Protein AF-A0A9P0BK13-F1 (afdb_monomer)

Sequence (151 aa):
MSLNSEDLNYDFNYNMFLAKNAISNLPKCEDRQKVVRWMRKLASSNRTVQEMKLRNDFMYYLISNIQRGNLEPPFTDHPPTSPLPNIQHLLPGSGDDTDLNDFDANAEAGGKLPMLYENSPDGGAFLAAQPVPKSGAFCYLAVVARGPKES

Structure (mmCIF, N/CA/C/O backbone):
data_AF-A0A9P0BK13-F1
#
_entry.id   AF-A0A9P0BK13-F1
#
loop_
_atom_site.group_PDB
_atom_site.id
_atom_site.type_symbol
_atom_site.label_atom_id
_atom_site.label_alt_id
_atom_site.label_comp_id
_atom_site.label_asym_id
_atom_site.label_entity_id
_atom_site.label_seq_id
_atom_site.pdbx_PDB_ins_code
_atom_site.Cartn_x
_atom_site.Cartn_y
_atom_site.Cartn_z
_atom_site.occupancy
_atom_site.B_iso_or_equiv
_atom_site.auth_seq_id
_atom_site.auth_comp_id
_atom_site.auth_asym_id
_atom_site.auth_atom_id
_atom_site.pdbx_PDB_model_num
ATOM 1 N N . MET A 1 1 ? -1.359 0.287 -15.813 1.00 50.28 1 MET A N 1
ATOM 2 C CA . MET A 1 1 ? -0.098 0.398 -15.044 1.00 50.28 1 MET A CA 1
ATOM 3 C C . MET A 1 1 ? 0.864 1.277 -15.817 1.00 50.28 1 MET A C 1
ATOM 5 O O . MET A 1 1 ? 1.059 1.003 -16.998 1.00 50.28 1 MET A O 1
ATOM 9 N N . SER A 1 2 ? 1.429 2.316 -15.195 1.00 51.28 2 SER A N 1
ATOM 10 C CA . SER A 1 2 ? 2.441 3.124 -15.878 1.00 51.28 2 SER A CA 1
ATOM 11 C C . SER A 1 2 ? 3.740 2.333 -16.099 1.00 51.28 2 SER A C 1
ATOM 13 O O . SER A 1 2 ? 4.092 1.439 -15.323 1.00 51.28 2 SER A O 1
ATOM 15 N N . LEU A 1 3 ? 4.403 2.612 -17.221 1.00 66.69 3 LEU A N 1
ATOM 16 C CA . LEU A 1 3 ? 5.548 1.863 -17.738 1.00 66.69 3 LEU A CA 1
ATOM 17 C C . LEU A 1 3 ? 6.895 2.532 -17.435 1.00 66.69 3 LEU A C 1
ATOM 19 O O . LEU A 1 3 ? 7.917 1.851 -17.506 1.00 66.69 3 LEU A O 1
ATOM 23 N N . ASN A 1 4 ? 6.916 3.824 -17.092 1.00 85.75 4 ASN A N 1
ATOM 24 C CA . ASN A 1 4 ? 8.153 4.556 -16.824 1.00 85.75 4 ASN A CA 1
ATOM 25 C C . ASN A 1 4 ? 8.391 4.745 -15.308 1.00 85.75 4 ASN A C 1
ATOM 27 O O . ASN A 1 4 ? 7.476 4.706 -14.483 1.00 85.75 4 ASN A O 1
ATOM 31 N N . SER A 1 5 ? 9.656 4.922 -14.927 1.00 89.75 5 SER A N 1
ATOM 32 C CA . SER A 1 5 ? 10.067 5.060 -13.524 1.00 89.75 5 SER A CA 1
ATOM 33 C C . SER A 1 5 ? 9.567 6.357 -12.875 1.00 89.75 5 SER A C 1
ATOM 35 O O . SER A 1 5 ? 9.417 6.417 -11.654 1.00 89.75 5 SER A O 1
ATOM 37 N N . GLU A 1 6 ? 9.335 7.403 -13.667 1.00 93.44 6 GLU A N 1
ATOM 38 C CA . GLU A 1 6 ? 8.905 8.721 -13.189 1.00 93.44 6 GLU A CA 1
ATOM 39 C C . GLU A 1 6 ? 7.462 8.679 -12.689 1.00 93.44 6 GLU A C 1
ATOM 41 O O . GLU A 1 6 ? 7.201 9.057 -11.547 1.00 93.44 6 GLU A O 1
ATOM 46 N N . ASP A 1 7 ? 6.559 8.105 -13.477 1.00 94.38 7 ASP A N 1
ATOM 47 C CA . ASP A 1 7 ? 5.156 7.909 -13.126 1.00 94.38 7 ASP A CA 1
ATOM 48 C C . ASP A 1 7 ? 5.017 6.970 -11.925 1.00 94.38 7 ASP A C 1
ATOM 50 O O . ASP A 1 7 ? 4.283 7.261 -10.986 1.00 94.38 7 ASP A O 1
ATOM 54 N N . LEU A 1 8 ? 5.795 5.879 -11.877 1.00 94.25 8 LEU A N 1
ATOM 55 C CA . LEU A 1 8 ? 5.801 4.986 -10.714 1.00 94.25 8 LEU A CA 1
ATOM 56 C C . LEU A 1 8 ? 6.239 5.712 -9.433 1.00 94.25 8 LEU A C 1
ATOM 58 O O . LEU A 1 8 ? 5.762 5.388 -8.342 1.00 94.25 8 LEU A O 1
ATOM 62 N N . ASN A 1 9 ? 7.154 6.677 -9.530 1.00 96.44 9 ASN A N 1
ATOM 63 C CA . ASN A 1 9 ? 7.528 7.520 -8.396 1.00 96.44 9 ASN A CA 1
ATOM 64 C C . ASN A 1 9 ? 6.460 8.560 -8.070 1.00 96.44 9 ASN A C 1
ATOM 66 O O . ASN A 1 9 ? 6.226 8.813 -6.889 1.00 96.44 9 ASN A O 1
ATOM 70 N N . TYR A 1 10 ? 5.809 9.138 -9.075 1.00 97.19 10 TYR A N 1
ATOM 71 C CA . TYR A 1 10 ? 4.683 10.041 -8.873 1.00 97.19 10 TYR A CA 1
ATOM 72 C C . TYR A 1 10 ? 3.556 9.344 -8.102 1.00 97.19 10 TYR A C 1
ATOM 74 O O . TYR A 1 10 ? 3.170 9.821 -7.033 1.00 97.19 10 TYR A O 1
ATOM 82 N N . ASP A 1 11 ? 3.129 8.167 -8.567 1.00 95.62 11 ASP A N 1
ATOM 83 C CA . ASP A 1 11 ? 2.108 7.335 -7.925 1.00 95.62 11 ASP A CA 1
ATOM 84 C C . ASP A 1 11 ? 2.484 7.017 -6.476 1.00 95.62 11 ASP A C 1
ATOM 86 O O . ASP A 1 11 ? 1.681 7.182 -5.556 1.00 95.62 11 ASP A O 1
ATOM 90 N N . PHE A 1 12 ? 3.736 6.606 -6.247 1.00 97.88 12 PHE A N 1
ATOM 91 C CA . PHE A 1 12 ? 4.232 6.324 -4.905 1.00 97.88 12 PHE A CA 1
ATOM 92 C C . PHE A 1 12 ? 4.191 7.552 -3.997 1.00 97.88 12 PHE A C 1
ATOM 94 O O . PHE A 1 12 ? 3.744 7.456 -2.856 1.00 97.88 12 PHE A O 1
ATOM 101 N N . ASN A 1 13 ? 4.657 8.702 -4.482 1.00 97.75 13 ASN A N 1
ATOM 102 C CA . ASN A 1 13 ? 4.717 9.935 -3.702 1.00 97.75 13 ASN A CA 1
ATOM 103 C C . ASN A 1 13 ? 3.318 10.477 -3.390 1.00 97.75 13 ASN A C 1
ATOM 105 O O . ASN A 1 13 ? 3.074 10.931 -2.269 1.00 97.75 13 ASN A O 1
ATOM 109 N N . TYR A 1 14 ? 2.394 10.380 -4.345 1.00 97.75 14 TYR A N 1
ATOM 110 C CA . TYR A 1 14 ? 0.989 10.711 -4.141 1.00 97.75 14 TYR A CA 1
ATOM 111 C C . TYR A 1 14 ? 0.368 9.817 -3.061 1.00 97.75 14 TYR A C 1
ATOM 113 O O . TYR A 1 14 ? -0.171 10.306 -2.068 1.00 97.75 14 TYR A O 1
ATOM 121 N N . ASN A 1 15 ? 0.553 8.504 -3.177 1.00 96.75 15 ASN A N 1
ATOM 122 C CA . ASN A 1 15 ? 0.096 7.530 -2.192 1.00 96.75 15 ASN A CA 1
ATOM 123 C C . ASN A 1 15 ? 0.732 7.759 -0.804 1.00 96.75 15 ASN A C 1
ATOM 125 O O . ASN A 1 15 ? 0.049 7.756 0.222 1.00 96.75 15 ASN A O 1
ATOM 129 N N . MET A 1 16 ? 2.031 8.047 -0.749 1.00 97.88 16 MET A N 1
ATOM 130 C CA . MET A 1 16 ? 2.750 8.413 0.475 1.00 97.88 16 MET A CA 1
ATOM 131 C C . MET A 1 16 ? 2.135 9.646 1.147 1.00 97.88 16 MET A C 1
ATOM 133 O O . MET A 1 16 ? 1.993 9.676 2.372 1.00 97.88 16 MET A O 1
ATOM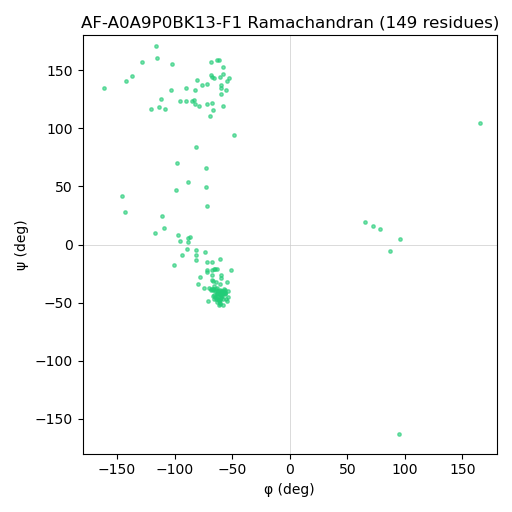 137 N N . PHE A 1 17 ? 1.756 10.657 0.365 1.00 98.00 17 PHE A N 1
ATOM 138 C CA . PHE A 1 17 ? 1.053 11.832 0.868 1.00 98.00 17 PHE A CA 1
ATOM 139 C C . PHE A 1 17 ? -0.323 11.462 1.439 1.00 98.00 17 PHE A C 1
ATOM 141 O O . PHE A 1 17 ? -0.628 11.853 2.568 1.00 98.00 17 PHE A O 1
ATOM 148 N N . LEU A 1 18 ? -1.121 10.660 0.730 1.00 97.31 18 LEU A N 1
ATOM 149 C CA . LEU A 1 18 ? -2.424 10.200 1.227 1.00 97.31 18 LEU A CA 1
ATOM 150 C C . LEU A 1 18 ? -2.298 9.440 2.554 1.00 97.31 18 LEU A C 1
ATOM 152 O O . LEU A 1 18 ? -3.010 9.751 3.508 1.00 97.31 18 LEU A O 1
ATOM 156 N N . ALA A 1 19 ? -1.349 8.505 2.654 1.00 97.56 19 ALA A N 1
ATOM 157 C CA . ALA A 1 19 ? -1.112 7.737 3.875 1.00 97.56 19 ALA A CA 1
ATOM 158 C C . ALA A 1 19 ? -0.758 8.633 5.070 1.00 97.56 19 ALA A C 1
ATOM 160 O O . ALA A 1 19 ? -1.301 8.445 6.157 1.00 97.56 19 ALA A O 1
ATOM 161 N N . LYS A 1 20 ? 0.110 9.639 4.877 1.00 96.69 20 LYS A N 1
ATOM 162 C CA . LYS A 1 20 ? 0.482 10.591 5.941 1.00 96.69 20 LYS A CA 1
ATOM 163 C C . LYS A 1 20 ? -0.718 11.374 6.468 1.00 96.69 20 LYS A C 1
ATOM 165 O O . LYS A 1 20 ? -0.800 11.595 7.671 1.00 96.69 20 LYS A O 1
ATOM 170 N N . ASN A 1 21 ? -1.628 11.776 5.584 1.00 96.69 21 ASN A N 1
ATOM 171 C CA . ASN A 1 21 ? -2.818 12.538 5.965 1.00 96.69 21 ASN A CA 1
ATOM 172 C C . ASN A 1 21 ? -3.911 11.657 6.584 1.00 96.69 21 ASN A C 1
ATOM 174 O O . ASN A 1 21 ? -4.686 12.137 7.402 1.00 96.69 21 ASN A O 1
ATOM 178 N N . ALA A 1 22 ? -3.965 10.374 6.224 1.00 96.44 22 ALA A N 1
ATOM 179 C CA . ALA A 1 22 ? -4.978 9.447 6.719 1.00 96.44 22 ALA A CA 1
ATOM 180 C C . ALA A 1 22 ? -4.536 8.644 7.958 1.00 96.44 22 ALA A C 1
ATOM 182 O O . ALA A 1 22 ? -5.360 7.967 8.564 1.00 96.44 22 ALA A O 1
ATOM 183 N N . ILE A 1 23 ? -3.263 8.699 8.374 1.00 96.62 23 ILE A N 1
ATOM 184 C CA . ILE A 1 23 ? -2.724 7.838 9.449 1.00 96.62 23 ILE A CA 1
ATOM 185 C C . ILE A 1 23 ? -3.440 8.000 10.799 1.00 96.62 23 ILE A C 1
ATOM 187 O O . ILE A 1 23 ? -3.464 7.067 11.603 1.00 96.62 23 ILE A O 1
ATOM 191 N N . SER A 1 24 ? -4.046 9.162 11.057 1.00 96.44 24 SER A N 1
ATOM 192 C CA . SER A 1 24 ? -4.852 9.414 12.257 1.00 96.44 24 SER A CA 1
ATOM 193 C C . SER A 1 24 ? -6.147 8.603 12.309 1.00 96.44 24 SER A C 1
ATOM 195 O O . SER A 1 24 ? -6.729 8.492 13.384 1.00 96.44 24 SER A O 1
ATOM 197 N N . ASN A 1 25 ? -6.580 8.012 11.191 1.00 95.06 25 ASN A N 1
ATOM 198 C CA . ASN A 1 25 ? -7.750 7.133 11.141 1.00 95.06 25 ASN A CA 1
ATOM 199 C C . ASN A 1 25 ? -7.522 5.826 11.910 1.00 95.06 25 ASN A C 1
ATOM 201 O O . ASN A 1 25 ? -8.482 5.185 12.326 1.00 95.06 25 ASN A O 1
ATOM 205 N N . LEU A 1 26 ? -6.261 5.429 12.121 1.00 96.94 26 LEU A N 1
ATOM 206 C CA . LEU A 1 26 ? -5.926 4.273 12.944 1.00 96.94 26 LEU A CA 1
ATOM 207 C C . LEU A 1 26 ? -6.012 4.655 14.429 1.00 96.94 26 LEU A C 1
ATOM 209 O O . LEU A 1 26 ? -5.239 5.511 14.877 1.00 96.94 26 LEU A O 1
ATOM 213 N N . PRO A 1 27 ? -6.881 4.010 15.230 1.00 94.75 27 PRO A N 1
ATOM 214 C CA . PRO A 1 27 ? -7.092 4.395 16.624 1.00 94.75 27 PRO A CA 1
ATOM 215 C C . PRO A 1 27 ? -5.880 4.057 17.503 1.00 94.75 27 PRO A C 1
ATOM 217 O O . PRO A 1 27 ? -5.496 4.836 18.383 1.00 94.75 27 PRO A O 1
ATOM 220 N N . LYS A 1 28 ? -5.221 2.923 17.239 1.00 96.44 28 LYS A N 1
ATOM 221 C CA . LYS A 1 28 ? -4.107 2.421 18.049 1.00 96.44 28 LYS A CA 1
ATOM 222 C C . LYS A 1 28 ? -2.789 3.090 17.663 1.00 96.44 28 LYS A C 1
ATOM 224 O O . LYS A 1 28 ? -2.416 3.153 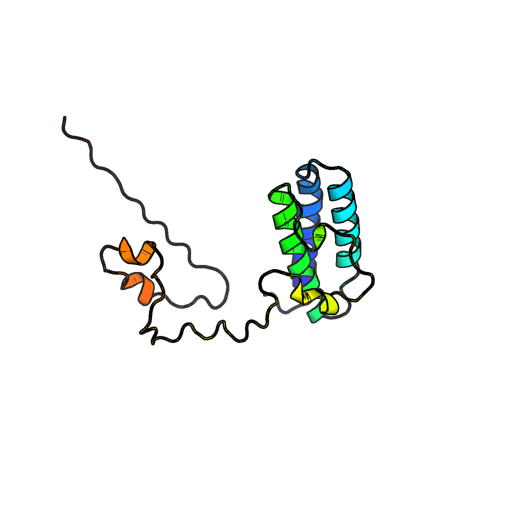16.495 1.00 96.44 28 LYS A O 1
ATOM 229 N N . CYS A 1 29 ? -2.040 3.545 18.668 1.00 96.62 29 CYS A N 1
ATOM 230 C CA . CYS A 1 29 ? -0.715 4.135 18.458 1.00 96.62 29 CYS A CA 1
ATOM 231 C C . CYS A 1 29 ? 0.285 3.134 17.867 1.00 96.62 29 CYS A C 1
ATOM 233 O O . CYS A 1 29 ? 1.084 3.494 17.007 1.00 96.62 29 CYS A O 1
ATOM 235 N N . GLU A 1 30 ? 0.202 1.876 18.294 1.00 97.25 30 GLU A N 1
ATOM 236 C CA . GLU A 1 30 ? 1.048 0.793 17.797 1.00 97.25 30 GLU A CA 1
ATOM 237 C C . GLU A 1 30 ? 0.885 0.583 16.283 1.00 97.25 30 GLU A C 1
ATOM 239 O O . GLU A 1 30 ? 1.876 0.516 15.557 1.00 97.25 30 GLU A O 1
ATOM 244 N N . ASP A 1 31 ? -0.353 0.587 15.787 1.00 97.69 31 ASP A N 1
ATOM 245 C CA . ASP A 1 31 ? -0.648 0.435 14.360 1.00 97.69 31 ASP A CA 1
ATOM 246 C C . ASP A 1 31 ? -0.064 1.600 13.554 1.00 97.69 31 ASP A C 1
ATOM 248 O O . ASP A 1 31 ? 0.603 1.391 12.540 1.00 97.69 31 ASP A O 1
ATOM 252 N N . ARG A 1 32 ? -0.185 2.835 14.059 1.00 98.00 32 ARG A N 1
ATOM 253 C CA . ARG A 1 32 ? 0.465 4.005 13.442 1.00 98.00 32 ARG A CA 1
ATOM 254 C C . ARG A 1 32 ? 1.987 3.834 13.365 1.00 98.00 32 ARG A C 1
ATOM 256 O O . ARG A 1 32 ? 2.593 4.166 12.348 1.00 98.00 32 ARG A O 1
ATOM 263 N N . GLN A 1 33 ? 2.623 3.277 14.398 1.00 98.00 33 GLN A N 1
ATOM 264 C CA . GLN A 1 33 ? 4.065 2.999 14.369 1.00 98.00 33 GLN A CA 1
ATOM 265 C C . GLN A 1 33 ? 4.436 1.921 13.341 1.00 98.00 33 GLN A C 1
ATOM 267 O O . GLN A 1 33 ? 5.470 2.049 12.675 1.00 98.00 33 GLN A O 1
ATOM 272 N N . LYS A 1 34 ? 3.616 0.875 13.182 1.00 98.31 34 LYS A N 1
ATOM 273 C CA . LYS A 1 34 ? 3.816 -0.168 12.160 1.00 98.31 34 LYS A CA 1
ATOM 274 C C . LYS A 1 34 ? 3.715 0.414 10.753 1.00 98.31 34 LYS A C 1
ATOM 276 O O . LYS A 1 34 ? 4.630 0.202 9.956 1.00 98.31 34 LYS A O 1
ATOM 281 N N . VAL A 1 35 ? 2.702 1.243 10.491 1.00 98.19 35 VAL A N 1
ATOM 282 C CA . VAL A 1 35 ? 2.552 1.982 9.226 1.00 98.19 35 VAL A CA 1
ATOM 283 C C . VAL A 1 35 ? 3.801 2.803 8.906 1.00 98.19 35 VAL A C 1
ATOM 285 O O . VAL A 1 35 ? 4.341 2.692 7.809 1.00 98.19 35 VAL A O 1
ATOM 288 N N . VAL A 1 36 ? 4.324 3.573 9.867 1.00 98.06 36 VAL A N 1
ATOM 289 C CA . VAL A 1 36 ? 5.541 4.384 9.660 1.00 98.06 36 VAL A CA 1
ATOM 290 C C . VAL A 1 36 ? 6.744 3.515 9.274 1.00 98.06 36 VAL A C 1
ATOM 292 O O . VAL A 1 36 ? 7.537 3.898 8.408 1.00 98.06 36 VAL A O 1
ATOM 295 N N . ARG A 1 37 ? 6.895 2.334 9.887 1.00 98.25 37 ARG A N 1
ATOM 296 C CA . ARG A 1 37 ? 7.974 1.391 9.546 1.00 98.25 37 ARG A CA 1
ATOM 297 C C . ARG A 1 37 ? 7.802 0.833 8.134 1.00 98.25 37 ARG A C 1
ATOM 299 O O . ARG A 1 37 ? 8.778 0.809 7.384 1.00 98.25 37 ARG A O 1
ATOM 306 N N . TRP A 1 38 ? 6.584 0.449 7.757 1.00 98.31 38 TRP A N 1
ATOM 307 C CA . TRP A 1 38 ? 6.266 0.003 6.399 1.00 98.31 38 TRP A CA 1
ATOM 308 C C . TRP A 1 38 ? 6.521 1.095 5.362 1.00 98.31 38 TRP A C 1
ATOM 310 O O . TRP A 1 38 ? 7.248 0.856 4.402 1.00 98.31 38 TRP A O 1
ATOM 320 N N . MET A 1 39 ? 6.051 2.322 5.591 1.00 98.25 39 MET A N 1
ATOM 321 C CA . MET A 1 39 ? 6.308 3.461 4.701 1.00 98.25 39 MET A CA 1
ATOM 322 C C . MET A 1 39 ? 7.808 3.705 4.496 1.00 98.25 39 MET A C 1
ATOM 324 O O . MET A 1 39 ? 8.240 3.967 3.375 1.00 98.25 39 MET A O 1
ATOM 328 N N . ARG A 1 40 ? 8.627 3.562 5.550 1.00 98.06 40 ARG A N 1
ATOM 329 C CA . ARG A 1 40 ? 10.091 3.664 5.440 1.00 98.06 40 ARG A CA 1
ATOM 330 C C . ARG A 1 40 ? 10.682 2.546 4.577 1.00 98.06 40 ARG A C 1
ATOM 332 O O . ARG A 1 40 ? 11.518 2.829 3.723 1.00 98.06 40 ARG A O 1
ATOM 339 N N . LYS A 1 41 ? 10.247 1.296 4.773 1.00 97.56 41 LYS A N 1
ATOM 340 C CA . LYS A 1 41 ? 10.686 0.151 3.957 1.00 97.56 41 LYS A CA 1
ATOM 341 C C . LYS A 1 41 ? 10.324 0.353 2.483 1.00 97.56 41 LYS A C 1
ATOM 343 O O . LYS A 1 41 ? 11.185 0.203 1.614 1.00 97.56 41 LYS A O 1
ATOM 348 N N . LEU A 1 42 ? 9.083 0.748 2.208 1.00 97.81 42 LEU A N 1
ATOM 349 C CA . LEU A 1 42 ? 8.595 0.991 0.851 1.00 97.81 42 LEU A CA 1
ATOM 350 C C . LEU A 1 42 ? 9.352 2.144 0.180 1.00 97.81 42 LEU A C 1
ATOM 352 O O . LEU A 1 42 ? 9.762 2.008 -0.967 1.00 97.81 42 LEU A O 1
ATOM 356 N N . ALA A 1 43 ? 9.656 3.223 0.907 1.00 97.31 43 ALA A N 1
ATOM 357 C CA . ALA A 1 43 ? 10.439 4.341 0.372 1.00 97.31 43 ALA A CA 1
ATOM 358 C C . ALA A 1 43 ? 11.846 3.933 -0.105 1.00 97.31 43 ALA A C 1
ATOM 360 O O . ALA A 1 43 ? 12.367 4.538 -1.037 1.00 97.31 43 ALA A O 1
ATOM 361 N N . SER A 1 44 ? 12.441 2.895 0.494 1.00 95.81 44 SER A N 1
ATOM 362 C CA . SER A 1 44 ? 13.747 2.352 0.084 1.00 95.81 44 SER A CA 1
ATOM 363 C C . SER A 1 44 ? 13.691 1.248 -0.982 1.00 95.81 44 SER A C 1
ATOM 365 O O . SER A 1 44 ? 14.739 0.756 -1.393 1.00 95.81 44 SER A O 1
ATOM 367 N N . SER A 1 45 ? 12.496 0.819 -1.398 1.00 95.31 45 SER A N 1
ATOM 368 C CA . SER A 1 45 ? 12.307 -0.320 -2.312 1.00 95.31 45 SER A CA 1
ATOM 369 C C . SER A 1 45 ? 12.114 0.166 -3.753 1.00 95.31 45 SER A C 1
ATOM 371 O O . SER A 1 45 ? 11.004 0.165 -4.280 1.00 95.31 45 SER A O 1
ATOM 373 N N . ASN A 1 46 ? 13.175 0.693 -4.364 1.00 95.44 46 ASN A N 1
ATOM 374 C CA . ASN A 1 46 ? 13.105 1.414 -5.642 1.00 95.44 46 ASN A CA 1
ATOM 375 C C . ASN A 1 46 ? 14.304 1.164 -6.578 1.00 95.44 46 ASN A C 1
ATOM 377 O O . ASN A 1 46 ? 14.649 2.040 -7.371 1.00 95.44 46 ASN A O 1
ATOM 381 N N . ARG A 1 47 ? 14.964 0.002 -6.489 1.00 92.50 47 ARG A N 1
ATOM 382 C CA . ARG A 1 47 ? 16.183 -0.284 -7.270 1.00 92.50 47 ARG A CA 1
ATOM 383 C C . ARG A 1 47 ? 15.887 -0.696 -8.706 1.00 92.50 47 ARG A C 1
ATOM 385 O O . ARG A 1 47 ? 16.679 -0.403 -9.595 1.00 92.50 47 ARG A O 1
ATOM 392 N N . THR A 1 48 ? 14.777 -1.393 -8.935 1.00 93.62 48 THR A N 1
ATOM 393 C CA . THR A 1 48 ? 14.352 -1.846 -10.268 1.00 93.62 48 THR A CA 1
ATOM 394 C C . THR A 1 48 ? 12.910 -1.439 -10.541 1.00 93.62 48 THR A C 1
ATOM 396 O O . THR A 1 48 ? 12.125 -1.253 -9.615 1.00 93.62 48 THR A O 1
ATOM 399 N N . VAL A 1 49 ? 12.524 -1.349 -11.818 1.00 92.19 49 VAL A N 1
ATOM 400 C CA . VAL A 1 49 ? 11.134 -1.045 -12.211 1.00 92.19 49 VAL A CA 1
ATOM 401 C C . VAL A 1 49 ? 10.151 -2.066 -11.624 1.00 92.19 49 VAL A C 1
ATOM 403 O O . VAL A 1 49 ? 9.074 -1.691 -11.173 1.00 92.19 49 VAL A O 1
ATOM 406 N N . GLN A 1 50 ? 10.523 -3.349 -11.581 1.00 90.81 50 GLN A N 1
ATOM 407 C CA . GLN A 1 50 ? 9.709 -4.401 -10.959 1.00 90.81 50 GLN A CA 1
ATOM 408 C C . GLN A 1 50 ? 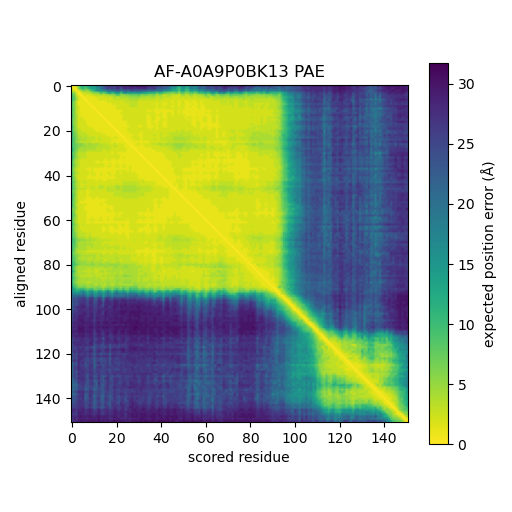9.537 -4.168 -9.454 1.00 90.81 50 GLN A C 1
ATOM 410 O O . GLN A 1 50 ? 8.423 -4.251 -8.944 1.00 90.81 50 GLN A O 1
ATOM 415 N N . GLU A 1 51 ? 10.616 -3.813 -8.752 1.00 93.81 51 GLU A N 1
ATOM 416 C CA . GLU A 1 51 ? 10.549 -3.480 -7.328 1.00 93.81 51 GLU A CA 1
ATOM 417 C C . GLU A 1 51 ? 9.689 -2.232 -7.084 1.00 93.81 51 GLU A C 1
ATOM 419 O O . GLU A 1 51 ? 8.912 -2.207 -6.136 1.00 93.81 51 GLU A O 1
ATOM 424 N N . MET A 1 52 ? 9.765 -1.229 -7.963 1.00 95.44 52 MET A N 1
ATOM 425 C CA . MET A 1 52 ? 8.942 -0.018 -7.886 1.00 95.44 52 MET A CA 1
ATOM 426 C C . MET A 1 52 ? 7.454 -0.297 -8.118 1.00 95.44 52 MET A C 1
ATOM 428 O O . MET A 1 52 ? 6.623 0.306 -7.442 1.00 95.44 52 MET A O 1
ATOM 432 N N . LYS A 1 53 ? 7.106 -1.208 -9.037 1.00 94.19 53 LYS A N 1
ATOM 433 C CA . LYS A 1 53 ? 5.719 -1.665 -9.222 1.00 94.19 53 LYS A CA 1
ATOM 434 C C . LYS A 1 53 ? 5.204 -2.334 -7.953 1.00 94.19 53 LYS A C 1
ATOM 436 O O . LYS A 1 53 ? 4.226 -1.871 -7.380 1.00 94.19 53 LYS A O 1
ATOM 441 N N . LEU A 1 54 ? 5.956 -3.307 -7.438 1.00 95.12 54 LEU A N 1
ATOM 442 C CA . LEU A 1 54 ? 5.580 -4.021 -6.222 1.00 95.12 54 LEU A CA 1
ATOM 443 C C . LEU A 1 54 ? 5.491 -3.086 -5.006 1.00 95.12 54 LEU A C 1
ATOM 445 O O . LEU A 1 54 ? 4.560 -3.173 -4.211 1.00 95.12 54 LEU A O 1
ATOM 449 N N . ARG A 1 55 ? 6.420 -2.131 -4.875 1.00 96.69 55 ARG A N 1
ATOM 450 C CA . ARG A 1 55 ? 6.353 -1.057 -3.873 1.00 96.69 55 ARG A CA 1
ATOM 451 C C . ARG A 1 55 ? 5.023 -0.309 -3.952 1.00 96.69 55 ARG A C 1
ATOM 453 O O . ARG A 1 55 ? 4.441 -0.014 -2.908 1.00 96.69 55 ARG A O 1
ATOM 460 N N . ASN A 1 56 ? 4.574 0.031 -5.157 1.00 96.94 56 ASN A N 1
ATOM 461 C CA . ASN A 1 56 ? 3.329 0.761 -5.360 1.00 96.94 56 ASN A CA 1
ATOM 462 C C . ASN A 1 56 ? 2.111 -0.099 -5.003 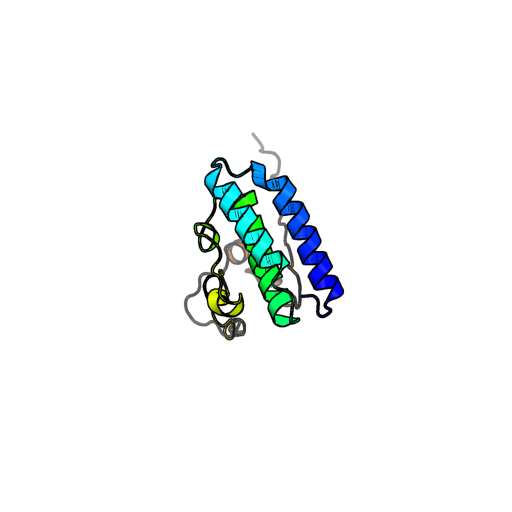1.00 96.94 56 ASN A C 1
ATOM 464 O O . ASN A 1 56 ? 1.209 0.420 -4.347 1.00 96.94 56 ASN A O 1
ATOM 468 N N . ASP A 1 57 ? 2.126 -1.393 -5.327 1.00 95.88 57 ASP A N 1
ATOM 469 C CA . ASP A 1 57 ? 1.064 -2.332 -4.945 1.00 95.88 57 ASP A CA 1
ATOM 470 C C . ASP A 1 57 ? 0.944 -2.423 -3.417 1.00 95.88 57 ASP A C 1
ATOM 472 O O . ASP A 1 57 ? -0.120 -2.166 -2.850 1.00 95.88 57 ASP A O 1
ATOM 476 N N . PHE A 1 58 ? 2.061 -2.652 -2.716 1.00 97.56 58 PHE A N 1
ATOM 477 C CA . PHE A 1 58 ? 2.092 -2.626 -1.248 1.00 97.56 58 PHE A CA 1
ATOM 478 C C . PHE A 1 58 ? 1.585 -1.295 -0.677 1.00 97.56 58 PHE A C 1
ATOM 480 O O . PHE A 1 58 ? 0.838 -1.284 0.304 1.00 97.56 58 PHE A O 1
ATOM 487 N N . MET A 1 59 ? 1.986 -0.168 -1.271 1.00 97.75 59 MET A N 1
ATOM 488 C CA . MET A 1 59 ? 1.574 1.157 -0.810 1.00 97.75 59 MET A CA 1
ATOM 489 C C . MET A 1 59 ? 0.063 1.372 -0.974 1.00 97.75 59 MET A C 1
ATOM 491 O O . MET A 1 59 ? -0.576 1.927 -0.078 1.00 97.75 59 MET A O 1
ATOM 495 N N . TYR A 1 60 ? -0.513 0.910 -2.084 1.00 96.00 60 TYR A N 1
ATOM 496 C CA . TYR A 1 60 ? -1.950 0.971 -2.339 1.00 96.00 60 TYR A CA 1
ATOM 497 C C . TYR A 1 60 ? -2.743 0.181 -1.289 1.00 96.00 60 TYR A C 1
ATOM 499 O O . TYR A 1 60 ? -3.664 0.722 -0.667 1.00 96.00 60 TYR A O 1
ATOM 507 N N . TYR A 1 61 ? -2.339 -1.063 -1.010 1.00 96.62 61 TYR A N 1
ATOM 508 C CA . TYR A 1 61 ? -2.979 -1.879 0.025 1.00 96.62 61 TYR A CA 1
ATOM 509 C C . TYR A 1 61 ? -2.857 -1.249 1.415 1.00 96.62 61 TYR A C 1
ATOM 511 O O . TYR A 1 61 ? -3.847 -1.182 2.150 1.00 96.62 61 TYR A O 1
ATOM 519 N N . LEU A 1 62 ? -1.681 -0.715 1.755 1.00 97.69 62 LEU A N 1
ATOM 520 C CA . LEU A 1 62 ? -1.456 -0.023 3.022 1.00 97.69 62 LEU A CA 1
ATOM 521 C C . LEU A 1 62 ? -2.401 1.178 3.192 1.00 97.69 62 LEU A C 1
ATOM 523 O O . LEU A 1 62 ? -2.966 1.369 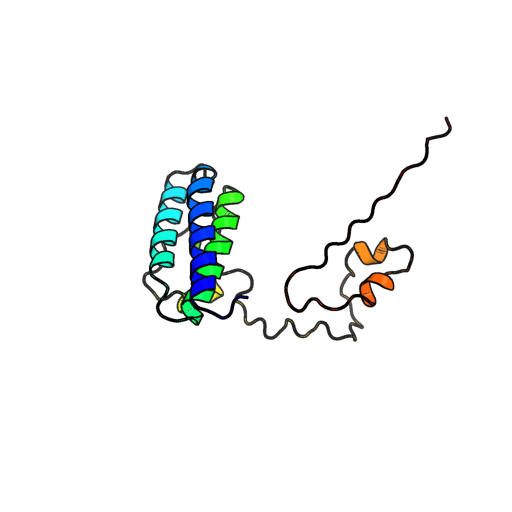4.266 1.00 97.69 62 LEU A O 1
ATOM 527 N N . ILE A 1 63 ? -2.623 1.968 2.139 1.00 97.44 63 ILE A N 1
ATOM 528 C CA . ILE A 1 63 ? -3.556 3.106 2.184 1.00 97.44 63 ILE A CA 1
ATOM 529 C C . ILE A 1 63 ? -4.992 2.643 2.383 1.00 97.44 63 ILE A C 1
ATOM 531 O O . ILE A 1 63 ? -5.691 3.220 3.213 1.00 97.44 63 ILE A O 1
ATOM 535 N N . SER A 1 64 ? -5.417 1.594 1.676 1.00 96.00 64 SER A N 1
ATOM 536 C CA . SER A 1 64 ? -6.756 1.017 1.843 1.00 96.00 64 SER A CA 1
ATOM 537 C C . SER A 1 64 ? -7.003 0.601 3.300 1.00 96.00 64 SER A C 1
ATOM 539 O O . SER A 1 64 ? -8.046 0.914 3.873 1.00 96.00 64 SER A O 1
ATOM 541 N N . ASN A 1 65 ? -6.002 -0.009 3.942 1.00 97.12 65 ASN A N 1
ATOM 542 C CA . ASN A 1 65 ? -6.041 -0.385 5.358 1.00 97.12 65 ASN A CA 1
ATOM 543 C C . ASN A 1 65 ? -6.172 0.847 6.275 1.00 97.12 65 ASN A C 1
ATOM 545 O O . ASN A 1 65 ? -7.068 0.922 7.118 1.00 97.12 65 ASN A O 1
ATOM 549 N N . ILE A 1 66 ? -5.324 1.860 6.066 1.00 97.81 66 ILE A N 1
ATOM 550 C CA . ILE A 1 66 ? -5.362 3.115 6.834 1.00 97.81 66 ILE A CA 1
ATOM 551 C C . ILE A 1 66 ? -6.729 3.804 6.697 1.00 97.81 66 ILE A C 1
ATOM 553 O O . ILE A 1 66 ? -7.293 4.254 7.693 1.00 97.81 66 ILE A O 1
ATOM 557 N N . GLN A 1 67 ? -7.288 3.871 5.486 1.00 95.19 67 GLN A N 1
ATOM 558 C CA . GLN A 1 67 ? -8.584 4.504 5.222 1.00 95.19 67 GLN A CA 1
ATOM 559 C C . GLN A 1 67 ? -9.749 3.760 5.882 1.00 95.19 67 GLN A C 1
ATOM 561 O O . GLN A 1 67 ? -10.673 4.407 6.370 1.00 95.19 67 GLN A O 1
ATOM 566 N N . ARG A 1 68 ? -9.685 2.425 5.955 1.00 95.94 68 ARG A N 1
ATOM 567 C CA . ARG A 1 68 ? -10.651 1.592 6.695 1.00 95.94 68 ARG A CA 1
ATOM 568 C C . ARG A 1 68 ? -10.513 1.716 8.215 1.00 95.94 68 ARG A C 1
ATOM 570 O O . ARG A 1 68 ? -11.409 1.292 8.937 1.00 95.94 68 ARG A O 1
ATOM 577 N N . GLY A 1 69 ? -9.406 2.277 8.705 1.00 96.19 69 GLY A N 1
ATOM 578 C CA . GLY A 1 69 ? -9.139 2.445 10.134 1.00 96.19 69 GLY A CA 1
ATOM 579 C C . GLY A 1 69 ? -8.673 1.169 10.842 1.00 96.19 69 GLY A C 1
ATOM 580 O O . GLY A 1 69 ? -8.629 1.145 12.072 1.00 96.19 69 GLY A O 1
ATOM 581 N N . ASN A 1 70 ? -8.290 0.127 10.097 1.00 95.75 70 ASN A N 1
ATOM 582 C CA . ASN A 1 70 ? -7.771 -1.123 10.652 1.00 95.75 70 ASN A CA 1
ATOM 583 C C . ASN A 1 70 ? -6.639 -1.693 9.785 1.00 95.75 70 ASN A C 1
ATOM 585 O O . ASN A 1 70 ? -6.718 -1.648 8.559 1.00 95.75 70 ASN A O 1
ATOM 589 N N . LEU A 1 71 ? -5.606 -2.248 10.425 1.00 96.00 71 LEU A N 1
ATOM 590 C CA . LEU A 1 71 ? -4.535 -2.962 9.731 1.00 96.00 71 LEU A CA 1
ATOM 591 C C . LEU A 1 71 ? -4.866 -4.448 9.599 1.00 96.00 71 LEU A C 1
ATOM 593 O O . LEU A 1 71 ? -5.247 -5.106 10.565 1.00 96.00 71 LEU A O 1
ATOM 597 N N . GLU A 1 72 ? -4.638 -4.971 8.406 1.00 95.00 72 GLU A N 1
ATOM 598 C CA . GLU A 1 72 ? -4.700 -6.379 8.042 1.00 95.00 72 GLU A CA 1
ATOM 599 C C . GLU A 1 72 ? -3.297 -6.863 7.632 1.00 95.00 72 GLU A C 1
ATOM 601 O O . GLU A 1 72 ? -2.409 -6.045 7.343 1.00 95.00 72 GLU A O 1
ATOM 606 N N . PRO A 1 73 ? -3.041 -8.183 7.639 1.00 93.56 73 PRO A N 1
ATOM 607 C CA . PRO A 1 73 ? -1.782 -8.729 7.148 1.00 93.56 73 PRO A CA 1
ATOM 608 C C . PRO A 1 73 ? -1.462 -8.246 5.719 1.00 93.56 73 PRO A C 1
ATOM 610 O O . PRO A 1 73 ? -2.375 -8.102 4.907 1.00 93.56 73 PRO A O 1
ATOM 613 N N . PRO A 1 74 ? -0.181 -7.984 5.391 1.00 95.19 74 PRO A N 1
ATOM 614 C CA . PRO A 1 74 ? 1.010 -8.174 6.228 1.00 95.19 74 PRO A CA 1
ATOM 615 C C . PRO A 1 74 ? 1.341 -6.980 7.147 1.00 95.19 74 PRO A C 1
ATOM 617 O O . PRO A 1 74 ? 2.389 -6.963 7.793 1.00 95.19 74 PRO A O 1
ATOM 620 N N . PHE A 1 75 ? 0.484 -5.960 7.215 1.00 97.31 75 PHE A N 1
ATOM 621 C CA . PHE A 1 75 ? 0.773 -4.704 7.918 1.00 97.31 75 PHE A CA 1
ATOM 622 C C . PHE A 1 75 ? 0.555 -4.772 9.435 1.00 97.31 75 PHE A C 1
ATOM 624 O O . PHE A 1 75 ? 0.955 -3.857 10.158 1.00 97.31 75 PHE A O 1
ATOM 631 N N . THR A 1 76 ? -0.034 -5.865 9.927 1.00 96.38 76 THR A N 1
ATOM 632 C CA . THR A 1 76 ? -0.180 -6.176 11.358 1.00 96.38 76 THR A CA 1
ATOM 633 C C . THR A 1 76 ? 1.155 -6.402 12.065 1.00 96.38 76 THR A C 1
ATOM 635 O O . THR A 1 76 ? 1.233 -6.226 13.285 1.00 96.38 76 THR A O 1
ATOM 638 N N . ASP A 1 77 ? 2.203 -6.719 11.303 1.00 95.50 77 ASP A N 1
ATOM 639 C CA . ASP A 1 77 ? 3.554 -6.990 11.782 1.00 95.50 77 ASP A CA 1
ATOM 640 C C . ASP A 1 77 ? 4.565 -5.955 11.272 1.00 95.50 77 ASP A C 1
ATOM 642 O O . ASP A 1 77 ? 4.284 -5.096 10.428 1.00 95.50 77 ASP A O 1
ATOM 646 N N . HIS A 1 78 ? 5.782 -6.006 11.812 1.00 94.88 78 HIS A N 1
ATOM 647 C CA . HIS A 1 78 ? 6.880 -5.193 11.299 1.00 94.88 78 HIS A CA 1
ATOM 648 C C . HIS A 1 78 ? 7.291 -5.644 9.889 1.00 94.88 78 HIS A C 1
ATOM 650 O O . HIS A 1 78 ? 7.313 -6.845 9.621 1.00 94.88 78 HIS A O 1
ATOM 656 N N . PRO A 1 79 ? 7.679 -4.708 8.999 1.00 95.50 79 PRO A N 1
ATOM 657 C CA . PRO A 1 79 ? 8.169 -5.081 7.680 1.00 95.50 79 PRO A CA 1
ATOM 658 C C . PRO A 1 79 ? 9.409 -5.974 7.811 1.00 95.50 79 PRO A C 1
ATOM 660 O O . PRO A 1 79 ? 10.302 -5.659 8.610 1.00 95.50 79 PRO A O 1
ATOM 663 N N . PRO A 1 80 ? 9.512 -7.051 7.019 1.00 93.50 80 PRO A N 1
ATOM 664 C CA . PRO A 1 80 ? 10.684 -7.905 7.041 1.00 93.50 80 PRO A CA 1
ATOM 665 C C . PRO A 1 80 ? 11.902 -7.171 6.473 1.00 93.50 80 PRO A C 1
ATOM 667 O O . PRO A 1 80 ? 11.805 -6.230 5.676 1.00 93.50 80 PRO A O 1
ATOM 670 N N . THR A 1 81 ? 13.085 -7.636 6.863 1.00 92.19 81 THR A N 1
ATOM 671 C CA . THR A 1 81 ? 14.356 -7.128 6.330 1.00 92.19 81 THR A CA 1
ATOM 672 C C . THR A 1 81 ? 14.594 -7.572 4.886 1.00 92.19 81 THR A C 1
ATOM 674 O O . THR A 1 81 ? 15.294 -6.878 4.144 1.00 92.19 81 THR A O 1
ATOM 677 N N . SER A 1 82 ? 13.973 -8.677 4.460 1.00 91.44 82 SER A N 1
ATOM 678 C CA . SER A 1 82 ? 14.077 -9.219 3.105 1.00 91.44 82 SER A CA 1
ATOM 679 C C . SER A 1 82 ? 13.550 -8.251 2.028 1.00 91.44 82 SER A C 1
ATOM 681 O O . SER A 1 82 ? 12.777 -7.331 2.321 1.00 91.44 82 SER A O 1
ATOM 683 N N . PRO A 1 83 ? 13.960 -8.417 0.759 1.00 92.12 83 PRO A N 1
ATOM 684 C CA . PRO A 1 83 ? 13.396 -7.672 -0.369 1.00 92.12 83 PRO A CA 1
ATOM 685 C C . PRO A 1 83 ? 11.877 -7.869 -0.515 1.00 92.12 83 PRO A C 1
ATOM 687 O O . PRO A 1 83 ? 11.356 -8.914 -0.127 1.00 92.12 83 PRO A O 1
ATOM 690 N N . LEU A 1 84 ? 11.176 -6.883 -1.096 1.00 92.00 84 LEU A N 1
ATOM 691 C CA . LEU A 1 84 ? 9.721 -6.959 -1.312 1.00 92.00 84 LEU A CA 1
ATOM 692 C C . LEU A 1 84 ? 9.272 -8.173 -2.144 1.00 92.00 84 LEU A C 1
ATOM 694 O O . LEU A 1 84 ? 8.273 -8.777 -1.761 1.00 92.00 84 LEU A O 1
ATOM 698 N N . PRO A 1 85 ? 9.981 -8.595 -3.214 1.00 90.62 85 PRO A N 1
ATOM 699 C CA . PRO A 1 85 ? 9.566 -9.764 -3.996 1.00 90.62 85 PRO A CA 1
ATOM 700 C C . PRO A 1 85 ? 9.375 -11.032 -3.157 1.00 90.62 85 PRO A C 1
ATOM 702 O O . PRO A 1 85 ? 8.476 -11.822 -3.422 1.00 90.62 85 PRO A O 1
ATOM 705 N N . ASN A 1 86 ? 10.150 -11.197 -2.080 1.00 90.38 86 ASN A N 1
ATOM 706 C CA . ASN A 1 86 ? 10.060 -12.370 -1.209 1.00 90.38 86 ASN A CA 1
ATOM 707 C C . ASN A 1 86 ? 8.724 -12.459 -0.461 1.00 90.38 86 ASN A C 1
ATOM 709 O O . ASN A 1 86 ? 8.356 -13.536 -0.003 1.00 90.38 86 ASN A O 1
ATOM 713 N N . ILE A 1 87 ? 8.016 -11.340 -0.318 1.00 90.00 87 ILE A N 1
ATOM 714 C CA . ILE A 1 87 ? 6.740 -11.250 0.393 1.00 90.00 87 ILE A CA 1
ATOM 715 C C . ILE A 1 87 ? 5.581 -10.839 -0.512 1.00 90.00 87 ILE A C 1
ATOM 717 O O . ILE A 1 87 ? 4.500 -10.562 -0.006 1.00 90.00 87 ILE A O 1
ATOM 721 N N . GLN A 1 88 ? 5.776 -10.812 -1.835 1.00 90.19 88 GLN A N 1
ATOM 722 C CA . GLN A 1 88 ? 4.723 -10.423 -2.778 1.00 90.19 88 GLN A CA 1
ATOM 723 C C . GLN A 1 88 ? 3.443 -11.245 -2.582 1.00 90.19 88 GLN A C 1
ATOM 725 O O . GLN A 1 88 ? 2.361 -10.685 -2.541 1.00 90.19 88 GLN A O 1
ATOM 730 N N . HIS A 1 89 ? 3.581 -12.547 -2.316 1.00 89.12 89 HIS A N 1
ATOM 731 C CA . HIS A 1 89 ? 2.483 -13.489 -2.086 1.00 89.12 89 HIS A CA 1
ATOM 732 C C . HIS A 1 89 ? 1.591 -13.150 -0.876 1.00 89.12 89 HIS A C 1
ATOM 734 O O . HIS A 1 89 ? 0.534 -13.751 -0.719 1.00 89.12 89 HIS A O 1
ATOM 740 N N . LEU A 1 90 ? 2.011 -12.224 -0.003 1.00 87.75 90 LEU A N 1
ATOM 741 C CA . LEU A 1 90 ? 1.204 -11.751 1.124 1.00 87.75 90 LEU A CA 1
ATOM 742 C C . LEU A 1 90 ? 0.189 -10.677 0.718 1.00 87.75 90 LEU A C 1
ATOM 744 O O . LEU A 1 90 ? -0.684 -10.346 1.519 1.00 87.75 90 LEU A O 1
ATOM 748 N N . LEU A 1 91 ? 0.306 -10.099 -0.480 1.00 86.69 91 LEU A N 1
ATOM 749 C CA . LEU A 1 91 ? -0.691 -9.169 -0.990 1.00 86.69 91 LEU A CA 1
ATOM 750 C C . LEU A 1 91 ? -1.892 -9.929 -1.577 1.00 86.69 91 LEU A C 1
ATOM 752 O O . LEU A 1 91 ? -1.712 -10.940 -2.265 1.00 86.69 91 LEU A O 1
ATOM 756 N N . PRO A 1 92 ? -3.122 -9.426 -1.372 1.00 77.75 92 PRO A N 1
ATOM 757 C CA . PRO A 1 92 ? -4.291 -9.926 -2.086 1.00 77.75 92 PRO A CA 1
ATOM 758 C C . PRO A 1 92 ? -4.058 -9.845 -3.604 1.00 77.75 92 PRO A C 1
ATOM 760 O O . PRO A 1 92 ? -3.567 -8.833 -4.100 1.00 77.75 92 PRO A O 1
ATOM 763 N N . GLY A 1 93 ? -4.363 -10.913 -4.346 1.00 66.88 93 GLY A N 1
ATOM 764 C CA . GLY A 1 93 ? -4.172 -10.948 -5.806 1.00 66.88 93 GLY A CA 1
ATOM 765 C C . GLY A 1 93 ? -2.713 -11.036 -6.278 1.00 66.88 93 GLY A C 1
ATOM 766 O O . GLY A 1 93 ? -2.433 -10.749 -7.429 1.00 66.88 93 GLY A O 1
ATOM 767 N N . SER A 1 94 ? -1.760 -11.391 -5.406 1.00 58.56 94 SER A N 1
ATOM 768 C CA . SER A 1 94 ? -0.375 -11.722 -5.810 1.00 58.56 94 SER A CA 1
ATOM 769 C C . SER A 1 94 ? -0.117 -13.222 -5.971 1.00 58.56 94 SER A C 1
ATOM 771 O O . SER A 1 94 ? 1.030 -13.640 -6.143 1.00 58.56 94 SER A O 1
ATOM 773 N N . GLY A 1 95 ? -1.179 -14.033 -5.910 1.00 48.97 95 GLY A N 1
ATOM 774 C CA . GLY A 1 95 ? -1.167 -15.328 -6.580 1.00 48.97 95 GLY A CA 1
ATOM 775 C C . GLY A 1 95 ? -0.973 -15.081 -8.071 1.00 48.97 95 GLY A C 1
ATOM 776 O O . GLY A 1 95 ? -1.411 -14.056 -8.574 1.00 48.97 95 GLY A O 1
ATOM 777 N N . ASP A 1 96 ? -0.244 -15.967 -8.731 1.00 43.47 96 ASP A N 1
ATOM 778 C CA . ASP A 1 96 ? 0.002 -15.948 -10.168 1.00 43.47 96 ASP A CA 1
ATOM 779 C C . ASP A 1 96 ? -1.332 -15.757 -10.923 1.00 43.47 96 ASP A C 1
ATOM 781 O O . ASP A 1 96 ? -2.063 -16.713 -11.158 1.00 43.47 96 ASP A O 1
ATOM 785 N N . ASP A 1 97 ? -1.683 -14.511 -11.264 1.00 44.47 97 ASP A N 1
ATOM 786 C CA . ASP A 1 97 ? -2.799 -14.158 -12.151 1.00 44.47 97 ASP A CA 1
ATOM 787 C C . ASP A 1 97 ? -2.410 -14.521 -13.600 1.00 44.47 97 ASP A C 1
ATOM 789 O O . ASP A 1 97 ? -2.521 -13.725 -14.536 1.00 44.47 97 ASP A O 1
ATOM 793 N N . THR A 1 98 ? -1.928 -15.748 -13.805 1.00 41.38 98 THR A N 1
ATOM 794 C CA . THR A 1 98 ? -1.988 -16.420 -15.103 1.00 41.38 98 THR A CA 1
ATOM 795 C C . THR A 1 98 ? -3.410 -16.901 -15.426 1.00 41.38 98 THR A C 1
ATOM 797 O O . THR A 1 98 ? -3.665 -17.246 -16.576 1.00 41.38 98 THR A O 1
ATOM 800 N N . ASP A 1 99 ? -4.362 -16.786 -14.491 1.00 38.66 99 ASP A N 1
ATOM 801 C CA . ASP A 1 99 ? -5.758 -17.226 -14.649 1.00 38.66 99 ASP A CA 1
ATOM 802 C C . ASP A 1 99 ? -6.799 -16.084 -14.719 1.00 38.66 99 ASP A C 1
ATOM 804 O O . ASP A 1 99 ? -7.982 -16.293 -14.467 1.00 38.66 99 ASP A O 1
ATOM 808 N N . LEU A 1 100 ? -6.419 -14.865 -15.129 1.00 43.16 100 LEU A N 1
ATOM 809 C CA . LEU A 1 100 ? -7.405 -13.856 -15.581 1.00 43.16 100 LEU A CA 1
ATOM 810 C C . LEU A 1 100 ? -7.717 -13.945 -17.087 1.00 43.16 100 LEU A C 1
ATOM 812 O O . LEU A 1 100 ? -8.457 -13.116 -17.617 1.00 43.16 100 LEU A O 1
ATOM 816 N N . ASN A 1 101 ? -7.183 -14.960 -17.777 1.00 37.97 101 ASN A N 1
ATOM 817 C CA . ASN A 1 101 ? -7.553 -15.293 -19.156 1.00 37.97 101 ASN A CA 1
ATOM 818 C C . ASN A 1 101 ? -8.740 -16.264 -19.263 1.00 37.97 101 ASN A C 1
ATOM 820 O O . ASN A 1 101 ? -9.133 -16.572 -20.383 1.00 37.97 101 ASN A O 1
ATOM 824 N N . ASP A 1 102 ? -9.352 -16.689 -18.153 1.00 37.91 102 ASP A N 1
ATOM 825 C CA . ASP A 1 102 ? -10.557 -17.530 -18.184 1.00 37.91 102 ASP A CA 1
ATOM 826 C C . ASP A 1 102 ? -11.848 -16.718 -17.980 1.00 37.91 102 ASP A C 1
ATOM 828 O O . ASP A 1 102 ? -12.744 -17.069 -17.219 1.00 37.91 102 ASP A O 1
ATOM 832 N N . PHE A 1 103 ? -11.964 -15.599 -18.700 1.00 40.31 103 PHE A N 1
ATOM 833 C CA . PHE A 1 103 ? -13.276 -15.184 -19.204 1.00 40.31 103 PHE A CA 1
ATOM 834 C C . PHE A 1 103 ? -13.460 -15.860 -20.568 1.00 40.31 103 PHE A C 1
ATOM 836 O O . PHE A 1 103 ? -13.645 -15.200 -21.594 1.00 40.31 103 PHE A O 1
ATOM 843 N N . ASP A 1 104 ? -13.297 -17.188 -20.58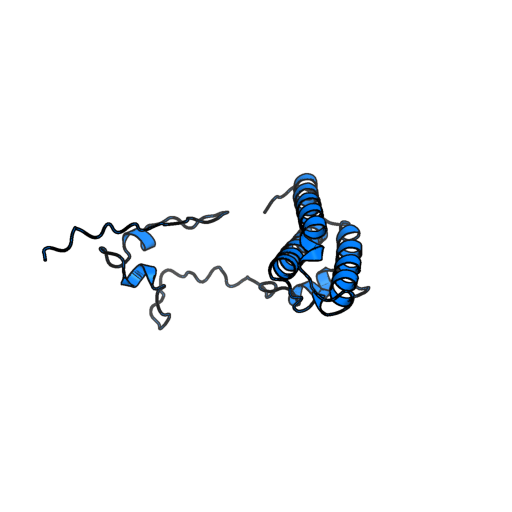7 1.00 35.16 104 ASP A N 1
ATOM 844 C CA . ASP A 1 104 ? -13.628 -17.992 -21.747 1.00 35.16 104 ASP A CA 1
ATOM 845 C C . ASP A 1 104 ? -15.114 -17.778 -22.034 1.00 35.16 104 ASP A C 1
ATOM 847 O O . ASP A 1 104 ? -15.985 -17.864 -21.161 1.00 35.16 104 ASP A O 1
ATOM 851 N N . ALA A 1 105 ? -15.404 -17.458 -23.287 1.00 42.44 105 ALA A N 1
ATOM 852 C CA . ALA A 1 105 ? -16.735 -17.216 -23.815 1.00 42.44 105 ALA A CA 1
ATOM 853 C C . ALA A 1 105 ? -17.547 -18.527 -23.934 1.00 42.44 105 ALA A C 1
ATOM 855 O O . ALA A 1 105 ? -18.365 -18.675 -24.840 1.00 42.44 105 ALA A O 1
ATOM 856 N N . ASN A 1 106 ? -17.314 -19.475 -23.023 1.00 40.72 106 ASN A N 1
ATOM 857 C CA . ASN A 1 106 ? -17.904 -20.806 -22.979 1.00 40.72 106 ASN A CA 1
ATOM 858 C C . ASN A 1 106 ? -18.130 -21.288 -21.534 1.00 40.72 106 ASN A C 1
ATOM 860 O O . ASN A 1 106 ? -17.922 -22.452 -21.199 1.00 40.72 106 ASN A O 1
ATOM 864 N N . ALA A 1 107 ? -18.614 -20.403 -20.660 1.00 38.25 107 ALA A N 1
ATOM 865 C CA . ALA A 1 107 ? -19.122 -20.791 -19.347 1.00 38.25 107 ALA A CA 1
ATOM 866 C C . ALA A 1 107 ? -20.489 -21.508 -19.450 1.00 38.25 107 ALA A C 1
ATOM 868 O O . ALA A 1 107 ? -21.504 -21.028 -18.943 1.00 38.25 107 ALA A O 1
ATOM 869 N N . GLU A 1 108 ? -20.518 -22.697 -20.053 1.00 45.00 108 GLU A N 1
ATOM 870 C CA . GLU A 1 108 ? -21.449 -23.743 -19.629 1.00 45.00 108 GLU A CA 1
ATOM 871 C C . GLU A 1 108 ? -20.858 -24.447 -18.398 1.00 45.00 108 GLU A C 1
ATOM 873 O O . GLU A 1 108 ? -20.190 -25.465 -18.529 1.00 45.00 108 GLU A O 1
ATOM 878 N N . ALA A 1 109 ? -21.075 -23.873 -17.206 1.00 40.56 109 ALA A N 1
ATOM 879 C CA . ALA A 1 109 ? -21.272 -24.580 -15.927 1.00 40.56 109 ALA A CA 1
ATOM 880 C C . ALA A 1 109 ? -21.135 -23.628 -14.718 1.00 40.56 109 ALA A C 1
ATOM 882 O O . ALA A 1 109 ? -20.045 -23.307 -14.257 1.00 40.56 109 ALA A O 1
ATOM 883 N N . GLY A 1 110 ? -22.268 -23.257 -14.115 1.00 38.34 110 GLY A N 1
ATOM 884 C CA . GLY A 1 110 ? -22.385 -23.157 -12.650 1.00 38.34 110 GLY A CA 1
ATOM 885 C C . GLY A 1 110 ? -21.999 -21.857 -11.928 1.00 38.34 110 GLY A C 1
ATOM 886 O O . GLY A 1 110 ? -22.255 -21.767 -10.726 1.00 38.34 110 GLY A O 1
ATOM 887 N N . GLY A 1 111 ? -21.451 -20.837 -12.591 1.00 46.09 111 GLY A N 1
ATOM 888 C CA . GLY A 1 111 ? -21.201 -19.531 -11.963 1.00 46.09 111 GLY A CA 1
ATOM 889 C C . GLY A 1 111 ? -22.455 -18.651 -11.943 1.00 46.09 111 GLY A C 1
ATOM 890 O O . GLY A 1 111 ? -23.002 -18.341 -12.998 1.00 46.09 111 GLY A O 1
ATOM 891 N N . LYS A 1 112 ? -22.933 -18.223 -10.764 1.00 51.31 112 LYS A N 1
ATOM 892 C CA . LYS A 1 112 ? -24.018 -17.225 -10.672 1.00 51.31 112 LYS A CA 1
ATOM 893 C C . LYS A 1 112 ? -23.589 -15.943 -11.387 1.00 51.31 112 LYS A C 1
ATOM 895 O O . LYS A 1 112 ? -22.616 -15.312 -10.977 1.00 51.31 112 LYS A O 1
ATOM 900 N N . LEU A 1 113 ? -24.332 -15.553 -12.421 1.00 57.72 113 LEU A N 1
ATOM 901 C CA . LEU A 1 113 ? -24.141 -14.270 -13.088 1.00 57.72 113 LEU A CA 1
ATOM 902 C C . LEU A 1 113 ? -24.290 -13.123 -12.068 1.00 57.72 113 LEU A C 1
ATOM 904 O O . LEU A 1 113 ? -25.074 -13.238 -11.120 1.00 57.72 113 LEU A O 1
ATOM 908 N N . PRO A 1 114 ? -23.554 -12.009 -12.228 1.00 63.91 114 PRO A N 1
ATOM 909 C CA . PRO A 1 114 ? -23.718 -10.845 -11.365 1.00 63.91 114 PRO A CA 1
ATOM 910 C C . PRO A 1 114 ? -25.181 -10.384 -11.348 1.00 63.91 114 PRO A C 1
ATOM 912 O O . PRO A 1 114 ? -25.808 -10.330 -12.401 1.00 63.91 114 PRO A O 1
ATOM 915 N N . MET A 1 115 ? -25.711 -9.967 -10.190 1.00 60.47 115 MET A N 1
ATOM 916 C CA . MET A 1 115 ? -27.114 -9.519 -10.036 1.00 60.47 115 MET A CA 1
ATOM 917 C C . MET A 1 115 ? -27.561 -8.452 -11.056 1.00 60.47 115 MET A C 1
ATOM 919 O O . MET A 1 115 ? -28.752 -8.273 -11.296 1.00 60.47 115 MET A O 1
ATOM 923 N N . LEU A 1 116 ? -26.619 -7.719 -11.657 1.00 67.62 116 LEU A N 1
ATOM 924 C CA . LEU A 1 116 ? -26.899 -6.744 -12.709 1.00 67.62 116 LEU A CA 1
ATOM 925 C C . LEU A 1 116 ? -27.421 -7.394 -14.007 1.00 67.62 116 LEU A C 1
ATOM 927 O O . LEU A 1 116 ? -28.238 -6.781 -14.686 1.00 67.62 116 LEU A O 1
ATOM 931 N N . TYR A 1 117 ? -27.004 -8.627 -14.324 1.00 70.75 117 TYR A N 1
ATOM 932 C CA . TYR A 1 117 ? -27.532 -9.397 -15.457 1.00 70.75 117 TYR A CA 1
ATOM 933 C C . TYR A 1 117 ? -29.005 -9.760 -15.240 1.00 70.75 117 TYR A C 1
ATOM 935 O O . TYR A 1 117 ? -29.826 -9.527 -16.122 1.00 70.75 117 TYR A O 1
ATOM 943 N N . GLU A 1 118 ? -29.358 -10.256 -14.051 1.00 69.19 118 GLU A N 1
ATOM 944 C CA . GLU A 1 118 ? -30.725 -10.702 -13.730 1.00 69.19 118 GLU A CA 1
ATOM 945 C C . GLU A 1 118 ? -31.756 -9.565 -13.773 1.00 69.19 118 GLU A C 1
ATOM 947 O O . GLU A 1 118 ? -32.910 -9.785 -14.128 1.00 69.19 118 GLU A O 1
ATOM 952 N N . ASN A 1 119 ? -31.344 -8.342 -13.426 1.00 68.56 119 ASN A N 1
ATOM 953 C CA . ASN A 1 119 ? -32.234 -7.179 -13.351 1.00 68.56 119 ASN A CA 1
ATOM 954 C C . ASN A 1 119 ? -32.234 -6.320 -14.623 1.00 68.56 119 ASN A C 1
ATOM 956 O O . ASN A 1 119 ? -32.864 -5.259 -14.660 1.00 68.56 119 ASN A O 1
ATOM 960 N N . SER A 1 120 ? -31.498 -6.737 -15.649 1.00 70.62 120 SER A N 1
ATOM 961 C CA . SER A 1 120 ? -31.451 -6.015 -16.912 1.00 70.62 120 SER A CA 1
ATOM 962 C C . SER A 1 120 ? -32.731 -6.272 -17.731 1.00 70.62 120 SER A C 1
ATOM 964 O O . SER A 1 120 ? -33.198 -7.410 -17.809 1.00 70.62 120 SER A O 1
ATOM 966 N N . PRO A 1 121 ? -33.329 -5.244 -18.361 1.00 75.56 121 PRO A N 1
ATOM 967 C CA . PRO A 1 121 ? -34.540 -5.418 -19.171 1.00 75.56 121 PRO A CA 1
ATOM 968 C C . PRO A 1 121 ? -34.341 -6.319 -20.398 1.00 75.56 121 PRO A C 1
ATOM 970 O O . PRO A 1 121 ? -35.310 -6.824 -20.958 1.00 75.56 121 PRO A O 1
ATOM 973 N N . ASP A 1 122 ? -33.093 -6.483 -20.833 1.00 78.56 122 ASP A N 1
ATOM 974 C CA . ASP A 1 122 ? -32.670 -7.191 -22.038 1.00 78.56 122 ASP A CA 1
ATOM 975 C C . ASP A 1 122 ? -31.953 -8.519 -21.737 1.00 78.56 122 ASP A C 1
ATOM 977 O O . ASP A 1 122 ? -31.301 -9.084 -22.616 1.00 78.56 122 ASP A O 1
ATOM 981 N N . GLY A 1 123 ? -32.043 -9.017 -20.499 1.00 73.44 123 GLY A N 1
ATOM 982 C CA . GLY A 1 123 ? -31.423 -10.285 -20.096 1.00 73.44 123 GLY A CA 1
ATOM 983 C C . GLY A 1 123 ? -29.891 -10.278 -20.147 1.00 73.44 123 GLY A C 1
ATOM 984 O O . GLY A 1 123 ? -29.267 -11.336 -20.189 1.00 73.44 123 GLY A O 1
ATOM 985 N N . GLY A 1 124 ? -29.278 -9.095 -20.155 1.00 74.50 124 GLY A N 1
ATOM 986 C CA . GLY A 1 124 ? -27.841 -8.888 -20.062 1.00 74.50 124 GLY A CA 1
ATOM 987 C C . GLY A 1 124 ? -27.165 -8.728 -21.415 1.00 74.50 124 GLY A C 1
ATOM 988 O O . GLY A 1 124 ? -25.942 -8.610 -21.460 1.00 74.50 124 GLY A O 1
ATOM 989 N N . ALA A 1 125 ? -27.931 -8.686 -22.510 1.00 79.88 125 ALA A N 1
ATOM 990 C CA . ALA A 1 125 ? -27.405 -8.554 -23.867 1.00 79.88 125 ALA A CA 1
ATOM 991 C C . ALA A 1 125 ? -26.515 -7.310 -24.030 1.00 79.88 125 ALA A C 1
ATOM 993 O O . ALA A 1 125 ? -25.429 -7.390 -24.607 1.00 79.88 125 ALA A O 1
ATOM 994 N N . PHE A 1 126 ? -26.923 -6.175 -23.459 1.00 80.88 126 PHE A N 1
ATOM 995 C CA . PHE A 1 126 ? -26.124 -4.957 -23.442 1.00 80.88 126 PHE A CA 1
ATOM 996 C C . PHE A 1 126 ? -24.786 -5.163 -22.733 1.00 80.88 126 PHE A C 1
ATOM 998 O O . PHE A 1 126 ? -23.762 -4.748 -23.269 1.00 80.88 126 PHE A O 1
ATOM 1005 N N . LEU A 1 127 ? -24.785 -5.810 -21.561 1.00 78.56 127 LEU A N 1
ATOM 1006 C CA . LEU A 1 127 ? -23.579 -6.065 -20.765 1.00 78.56 127 LEU A CA 1
ATOM 1007 C C . LEU A 1 127 ? -22.631 -7.037 -21.476 1.00 78.56 127 LEU A C 1
ATOM 1009 O O . LEU A 1 127 ? -21.422 -6.821 -21.458 1.00 78.56 127 LEU A O 1
ATOM 1013 N N . ALA A 1 128 ? -23.176 -8.059 -22.137 1.00 78.00 128 ALA A N 1
ATOM 1014 C CA . ALA A 1 128 ? -22.409 -9.038 -22.904 1.00 78.00 128 ALA A CA 1
ATOM 1015 C C . ALA A 1 128 ? -21.742 -8.425 -24.146 1.00 78.00 128 ALA A C 1
ATOM 1017 O O . ALA A 1 128 ? -20.667 -8.855 -24.553 1.00 78.00 128 ALA A O 1
ATOM 1018 N N . ALA A 1 129 ? -22.356 -7.397 -24.734 1.00 81.12 129 ALA A N 1
ATOM 1019 C CA . ALA A 1 129 ? -21.802 -6.677 -25.874 1.00 81.12 129 ALA A CA 1
ATOM 1020 C C . ALA A 1 129 ? -20.756 -5.612 -25.486 1.00 81.12 129 ALA A C 1
ATOM 1022 O O . ALA A 1 129 ? -20.180 -4.976 -26.374 1.00 81.12 129 ALA A O 1
ATOM 1023 N N . GLN A 1 130 ? -20.515 -5.370 -24.189 1.00 81.06 130 GLN A N 1
ATOM 1024 C CA . GLN A 1 130 ? -19.557 -4.347 -23.773 1.00 81.06 130 GLN A CA 1
ATOM 1025 C C . GLN A 1 130 ? -18.116 -4.793 -24.052 1.00 81.06 130 GLN A C 1
ATOM 1027 O O . GLN A 1 130 ? -17.749 -5.936 -23.781 1.00 81.06 130 GLN A O 1
ATOM 1032 N N . PRO A 1 131 ? -17.261 -3.892 -24.561 1.00 78.25 131 PRO A N 1
ATOM 1033 C CA . PRO A 1 131 ? -15.855 -4.203 -24.755 1.00 78.25 131 PRO A CA 1
ATOM 1034 C C . PRO A 1 131 ? -15.161 -4.423 -23.407 1.00 78.25 131 PRO A C 1
ATOM 1036 O O . PRO A 1 131 ? -15.406 -3.702 -22.440 1.00 78.25 131 PRO A O 1
ATOM 1039 N N . VAL A 1 132 ? -14.227 -5.372 -23.360 1.00 76.75 132 VAL A N 1
ATOM 1040 C CA . VAL A 1 132 ? -13.401 -5.602 -22.169 1.00 76.75 132 VAL A CA 1
ATOM 1041 C C . VAL A 1 132 ? -12.400 -4.444 -22.018 1.00 76.75 132 VAL A C 1
ATOM 1043 O O . VAL A 1 132 ? -11.608 -4.196 -22.939 1.00 76.75 132 VAL A O 1
ATOM 1046 N N . PRO A 1 133 ? -12.411 -3.697 -20.897 1.00 75.75 133 PRO A N 1
ATOM 1047 C CA . PRO A 1 133 ? -11.505 -2.573 -20.712 1.00 75.75 133 PRO A CA 1
ATOM 1048 C C . PRO A 1 133 ? -10.061 -3.070 -20.588 1.00 75.75 133 PRO A C 1
ATOM 1050 O O . PRO A 1 133 ? -9.721 -3.830 -19.689 1.00 75.75 133 PRO A O 1
ATOM 1053 N N . LYS A 1 134 ? -9.182 -2.590 -21.474 1.00 68.06 134 LYS A N 1
ATOM 1054 C CA . LYS A 1 134 ? -7.741 -2.912 -21.439 1.00 68.06 134 LYS A CA 1
ATOM 1055 C C . LYS A 1 134 ? -7.003 -2.236 -20.272 1.00 68.06 134 LYS A C 1
ATOM 1057 O O . LYS A 1 134 ? -5.919 -2.664 -19.896 1.00 68.06 134 LYS A O 1
ATOM 1062 N N . SER A 1 135 ? -7.558 -1.144 -19.739 1.00 66.44 135 SER A N 1
ATOM 1063 C CA . SER A 1 135 ? -7.089 -0.432 -18.544 1.00 66.44 135 SER A CA 1
ATOM 1064 C C . SER A 1 135 ? -8.222 0.450 -18.007 1.00 66.44 135 SER A C 1
ATO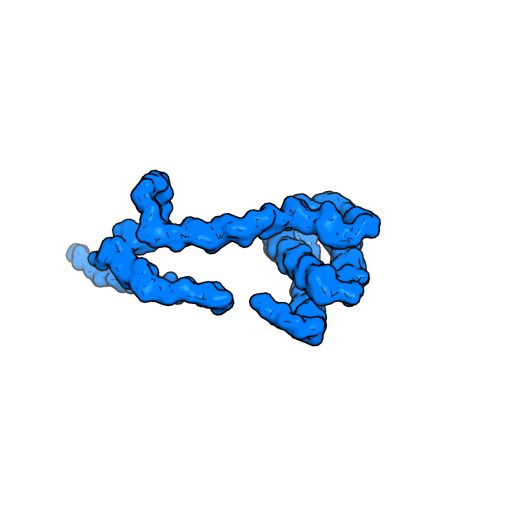M 1066 O O . SER A 1 135 ? -8.848 1.165 -18.786 1.00 66.44 135 SER A O 1
ATOM 1068 N N . GLY A 1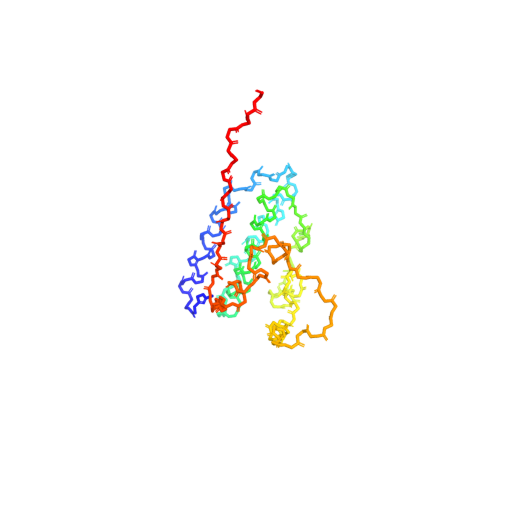 136 ? -8.458 0.442 -16.691 1.00 74.56 136 GLY A N 1
ATOM 1069 C CA . GLY A 1 136 ? -9.551 1.183 -16.041 1.00 74.56 136 GLY A CA 1
ATOM 1070 C C . GLY A 1 136 ? -10.811 0.335 -15.826 1.00 74.56 136 GLY A C 1
ATOM 1071 O O . GLY A 1 136 ? -10.747 -0.889 -15.872 1.00 74.56 136 GLY A O 1
ATOM 1072 N N . ALA A 1 137 ? -11.950 0.983 -15.571 1.00 81.62 137 ALA A N 1
ATOM 1073 C CA . ALA A 1 137 ? -13.237 0.318 -15.358 1.00 81.62 137 ALA A CA 1
ATOM 1074 C C . ALA A 1 137 ? -14.363 1.057 -16.092 1.00 81.62 137 ALA A C 1
ATOM 1076 O O . ALA A 1 137 ? -14.356 2.288 -16.164 1.00 81.62 137 ALA A O 1
ATOM 1077 N N . PHE A 1 138 ? -15.343 0.308 -16.602 1.00 77.44 138 PHE A N 1
ATOM 1078 C CA . PHE A 1 138 ? -16.623 0.867 -17.029 1.00 77.44 138 PHE A CA 1
ATOM 1079 C C . PHE A 1 138 ? -17.595 0.838 -15.851 1.00 77.44 138 PHE A C 1
ATOM 1081 O O . PHE A 1 138 ? -17.842 -0.213 -15.262 1.00 77.44 138 PHE A O 1
ATOM 1088 N N . CYS A 1 139 ? -18.140 2.000 -15.502 1.00 71.81 139 CYS A N 1
ATOM 1089 C CA . CYS A 1 139 ? -19.110 2.141 -14.422 1.00 71.81 139 CYS A CA 1
ATOM 1090 C C . CYS A 1 139 ? -20.490 2.416 -15.022 1.00 71.81 139 CYS A C 1
ATOM 1092 O O . CYS A 1 139 ? -20.693 3.456 -15.649 1.00 71.81 139 CYS A O 1
ATOM 1094 N N . TYR A 1 140 ? -21.440 1.506 -14.803 1.00 76.00 140 TYR A N 1
ATOM 1095 C CA . TYR A 1 140 ? -22.823 1.651 -15.258 1.00 76.00 140 TYR A CA 1
ATOM 1096 C C . TYR A 1 140 ? -23.724 2.046 -14.088 1.00 76.00 140 TYR A C 1
ATOM 1098 O O . TYR A 1 140 ? -23.659 1.457 -13.010 1.00 76.00 140 TYR A O 1
ATOM 1106 N N . LEU A 1 141 ? -24.573 3.048 -14.311 1.00 76.56 141 LEU A N 1
ATOM 1107 C CA . LEU A 1 141 ? -25.540 3.551 -13.339 1.00 76.56 141 LEU A CA 1
ATOM 1108 C C . LEU A 1 141 ? -26.939 3.403 -13.933 1.00 76.56 141 LEU A C 1
ATOM 1110 O O . LEU A 1 141 ? -27.256 4.029 -14.942 1.00 76.56 141 LEU A O 1
ATOM 1114 N N . ALA A 1 142 ? -27.776 2.584 -13.300 1.00 75.50 142 ALA A N 1
ATOM 1115 C CA . ALA A 1 142 ? -29.189 2.481 -13.635 1.00 75.50 142 ALA A CA 1
ATOM 1116 C C . ALA A 1 142 ? -29.997 3.396 -12.707 1.00 75.50 142 ALA A C 1
ATOM 1118 O O . ALA A 1 142 ? -29.923 3.272 -11.484 1.00 75.50 142 ALA A O 1
ATOM 1119 N N . VAL A 1 143 ? -30.773 4.313 -13.285 1.00 74.75 143 VAL A N 1
ATOM 1120 C CA . VAL A 1 143 ? -31.657 5.218 -12.540 1.00 74.75 143 VAL A CA 1
ATOM 1121 C C . VAL A 1 143 ? -33.099 4.842 -12.841 1.00 74.75 143 VAL A C 1
ATOM 1123 O O . VAL A 1 143 ? -33.507 4.817 -13.998 1.00 74.75 143 VAL A O 1
ATOM 1126 N N . VAL A 1 144 ? -33.881 4.573 -11.795 1.00 72.44 144 VAL A N 1
ATOM 1127 C CA . VAL A 1 144 ? -35.311 4.268 -11.917 1.00 72.44 144 VAL A CA 1
ATOM 1128 C C . VAL A 1 144 ? -36.109 5.385 -11.259 1.00 72.44 144 VAL A C 1
ATOM 1130 O O . VAL A 1 144 ? -36.000 5.607 -10.052 1.00 72.44 144 VAL A O 1
ATOM 1133 N N . ALA A 1 145 ? -36.931 6.083 -12.040 1.00 75.00 145 ALA A N 1
ATOM 1134 C CA . ALA A 1 145 ? -37.905 7.029 -11.511 1.00 75.00 145 ALA A CA 1
ATOM 1135 C C . ALA A 1 145 ? -39.180 6.270 -11.118 1.00 75.00 145 ALA A C 1
ATOM 1137 O O . ALA A 1 145 ? -39.781 5.584 -11.942 1.00 75.00 145 ALA A O 1
ATOM 1138 N N . ARG A 1 146 ? -39.605 6.380 -9.856 1.00 73.38 146 ARG A N 1
ATOM 1139 C CA . ARG A 1 146 ? -40.920 5.877 -9.435 1.00 73.38 146 ARG A CA 1
ATOM 1140 C C . ARG A 1 146 ? -41.971 6.936 -9.765 1.00 73.38 146 ARG A C 1
ATOM 1142 O O . ARG A 1 146 ? -41.834 8.077 -9.329 1.00 73.38 146 ARG A O 1
ATOM 1149 N N . GLY A 1 147 ? -42.994 6.555 -10.529 1.00 75.50 147 GLY A N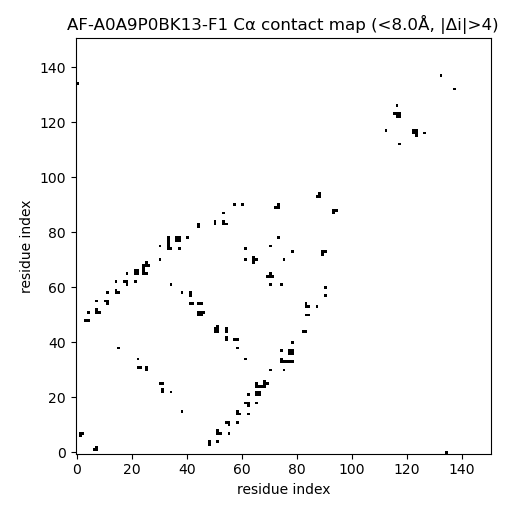 1
ATOM 1150 C CA . GLY A 1 147 ? -44.154 7.408 -10.795 1.00 75.50 147 GLY A CA 1
ATOM 1151 C C . GLY A 1 147 ? -44.937 7.729 -9.513 1.00 75.50 147 GLY A C 1
ATOM 1152 O O . GLY A 1 147 ? -44.797 7.009 -8.515 1.00 75.50 147 GLY A O 1
ATOM 1153 N N . PRO A 1 148 ? -45.734 8.813 -9.505 1.00 68.62 148 PRO A N 1
ATOM 1154 C CA . PRO A 1 148 ? -46.534 9.186 -8.346 1.00 68.62 148 PRO A CA 1
ATOM 1155 C C . PRO A 1 148 ? -47.504 8.054 -7.987 1.00 68.62 148 PRO A C 1
ATOM 1157 O O . PRO A 1 148 ? -48.133 7.459 -8.858 1.00 68.62 148 PRO A O 1
ATOM 1160 N N . LYS A 1 149 ? -47.592 7.739 -6.691 1.00 65.38 149 LYS A N 1
ATOM 1161 C CA . LYS A 1 149 ? -48.570 6.781 -6.168 1.00 65.38 149 LYS A CA 1
ATOM 1162 C C . LYS A 1 149 ? -49.955 7.411 -6.298 1.00 65.38 149 LYS A C 1
ATOM 1164 O O . LYS A 1 149 ? -50.232 8.375 -5.591 1.00 65.38 149 LYS A O 1
ATOM 1169 N N . GLU A 1 150 ? -50.792 6.884 -7.185 1.00 62.16 150 GLU A N 1
ATOM 1170 C CA . GLU A 1 150 ? -52.225 7.172 -7.151 1.00 62.16 150 GLU A CA 1
ATOM 1171 C C . GLU A 1 150 ? -52.789 6.547 -5.870 1.00 62.16 150 GLU A C 1
ATOM 1173 O O . GLU A 1 150 ? -52.665 5.342 -5.640 1.00 62.16 150 GLU A O 1
ATOM 1178 N N . SER A 1 151 ? -53.269 7.417 -4.985 1.00 60.16 151 SER A N 1
ATOM 1179 C CA . SER A 1 151 ? -53.884 7.114 -3.691 1.00 60.16 151 SER A CA 1
ATOM 1180 C C . SER A 1 151 ? -55.390 6.974 -3.812 1.00 60.16 151 SER A C 1
ATOM 1182 O O . SER A 1 151 ? -55.969 7.869 -4.469 1.00 60.16 151 SER A O 1
#

Radius of gyration: 20.96 Å; Cα contacts (8 Å, |Δi|>4): 101; chains: 1; bounding box: 70×37×44 Å

pLDDT: mean 81.79, std 18.8, range [35.16, 98.31]

Organism: Brassicogethes aeneus (NCBI:txid1431903)

Mean predicted aligned error: 14.55 Å

Solvent-accessible surface area (backbone atoms only — not comparable to full-atom values): 9671 Å² total; per-residue (Å²): 131,82,90,52,70,65,56,48,46,49,54,38,54,53,49,52,51,51,39,68,75,35,43,78,50,33,83,48,70,67,58,43,53,31,49,54,50,37,53,53,53,42,74,69,38,62,89,44,70,68,43,31,50,53,32,38,52,55,48,52,54,53,36,56,24,33,72,73,34,49,74,51,77,69,54,71,45,74,69,71,90,66,66,68,80,83,51,41,69,57,43,89,84,45,60,81,75,79,68,75,73,72,77,55,98,69,79,88,72,92,72,83,73,60,71,68,36,79,71,34,96,65,71,27,53,71,67,72,69,52,80,80,69,93,74,78,82,88,85,85,83,88,84,84,85,80,74,84,80,89,126

InterPro domains:
  IPR027831 Domain of unknown function DUF4485 [PF14846] (8-89)

Foldseek 3Di:
DDDDLVVLVVLLVVLLVLCVVLQVLAPDPVLSVLLVQLNVLLVPQRPDPVSSVLSSLSSVVSSVCSNVNHDDPPSVDHDDPDRSVVCLVRHPPSPPVPPPVPVPPDPPDDDDDPVCQVPDPVSCPVVVPDDDDPDDDDDDDDDDDDDDDDD

Secondary structure (DSSP, 8-state):
---SHHHHHHHHHHHHHHHHHHGGG---HHHHHHHHHHHHHHHT--SSHHHHHHHHHHHHHHHHHHHHT---TTTTSPPPSS-GGGGGGGSTT-S-TT-TT---S---S-PPPPHHHHT-TTTTHHHHTSPPPSSS--------PPPP---